Protein AF-A0A0P6YS68-F1 (afdb_monomer_lite)

pLDDT: mean 84.7, std 11.21, range [49.22, 94.69]

Secondary structure (DSSP, 8-state):
-PPPEEETTEEESSHHHHHHHHHHHHHHHHHHHHHHHHHHHHHSHHHHHHHHHHHHHHHHHHHHHHHS-------

Structure (mmCIF, N/CA/C/O backbone):
data_AF-A0A0P6YS68-F1
#
_entry.id   AF-A0A0P6YS68-F1
#
loop_
_atom_site.group_PDB
_atom_site.id
_atom_site.type_symbol
_atom_site.label_atom_id
_atom_site.label_alt_id
_atom_site.label_comp_id
_atom_site.label_asym_id
_atom_site.label_entity_id
_atom_site.label_seq_id
_atom_site.pdbx_PDB_ins_code
_atom_site.Cartn_x
_atom_site.Cartn_y
_atom_site.Cartn_z
_atom_site.occupancy
_atom_site.B_iso_or_equiv
_atom_site.auth_seq_id
_atom_site.auth_comp_id
_atom_site.auth_asym_id
_atom_site.auth_atom_id
_atom_site.pdbx_PDB_model_num
ATOM 1 N N . MET A 1 1 ? 20.527 4.850 -38.477 1.00 54.19 1 MET A N 1
ATOM 2 C CA . MET A 1 1 ? 19.681 3.762 -37.946 1.00 54.19 1 MET A CA 1
ATOM 3 C C . MET A 1 1 ? 19.626 3.938 -36.445 1.00 54.19 1 MET A C 1
ATOM 5 O O . MET A 1 1 ? 20.682 3.925 -35.826 1.00 54.19 1 MET A O 1
ATOM 9 N N . THR A 1 2 ? 18.446 4.189 -35.889 1.00 73.81 2 THR A N 1
ATOM 10 C CA . THR A 1 2 ? 18.225 4.232 -34.437 1.00 73.81 2 THR A CA 1
ATOM 11 C C . THR A 1 2 ? 18.112 2.793 -33.940 1.00 73.81 2 THR A C 1
ATOM 13 O O . THR A 1 2 ? 17.385 2.001 -34.539 1.00 73.81 2 THR A O 1
ATOM 16 N N . ALA A 1 3 ? 18.880 2.425 -32.915 1.00 83.19 3 ALA A N 1
ATOM 17 C CA . ALA A 1 3 ? 18.787 1.105 -32.303 1.00 83.19 3 ALA A CA 1
ATOM 18 C C . ALA A 1 3 ? 17.654 1.126 -31.273 1.00 83.19 3 ALA A C 1
ATOM 20 O O . ALA A 1 3 ? 17.719 1.889 -30.313 1.00 83.19 3 ALA A O 1
ATOM 21 N N . TRP A 1 4 ? 16.625 0.314 -31.496 1.00 90.44 4 TRP A N 1
ATOM 22 C CA . TRP A 1 4 ? 15.494 0.176 -30.585 1.00 90.44 4 TRP A CA 1
ATOM 23 C C . TRP A 1 4 ? 15.817 -0.832 -29.481 1.00 90.44 4 TRP A C 1
ATOM 25 O O . TRP A 1 4 ? 16.450 -1.863 -29.719 1.00 90.44 4 TRP A O 1
ATOM 35 N N . ILE A 1 5 ? 15.388 -0.525 -28.262 1.00 90.94 5 ILE A N 1
ATOM 36 C CA . ILE A 1 5 ? 15.522 -1.377 -27.084 1.00 90.94 5 ILE A CA 1
ATOM 37 C C . ILE A 1 5 ? 14.172 -2.048 -26.850 1.00 90.94 5 ILE A C 1
ATOM 39 O O . ILE A 1 5 ?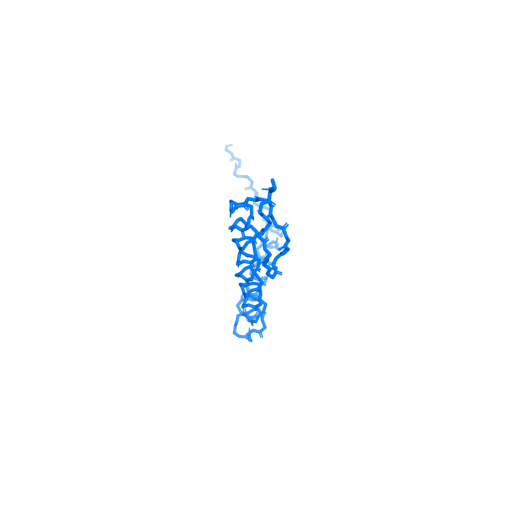 13.196 -1.377 -26.528 1.00 90.94 5 ILE A O 1
ATOM 43 N N . HIS A 1 6 ? 14.126 -3.371 -26.983 1.00 92.94 6 HIS A N 1
ATOM 44 C CA . HIS A 1 6 ? 12.912 -4.159 -26.778 1.00 92.94 6 HIS A CA 1
ATOM 45 C C . HIS A 1 6 ? 12.938 -4.797 -25.386 1.00 92.94 6 HIS A C 1
ATOM 47 O O . HIS A 1 6 ? 13.851 -5.562 -25.062 1.00 92.94 6 HIS A O 1
ATOM 53 N N . THR A 1 7 ? 11.943 -4.493 -24.555 1.00 90.19 7 THR A N 1
ATOM 54 C CA . THR A 1 7 ? 11.783 -5.061 -23.209 1.00 90.19 7 THR A CA 1
ATOM 55 C C . THR A 1 7 ? 10.355 -5.574 -23.008 1.00 90.19 7 THR A C 1
ATOM 57 O O . THR A 1 7 ? 9.481 -5.388 -23.852 1.00 90.19 7 THR A O 1
ATOM 60 N N . SER A 1 8 ? 10.083 -6.211 -21.866 1.00 89.44 8 SER A N 1
ATOM 61 C CA . SER A 1 8 ? 8.716 -6.589 -21.481 1.00 89.44 8 SER A CA 1
ATOM 62 C C . SER A 1 8 ? 7.803 -5.386 -21.205 1.00 89.44 8 SER A C 1
ATOM 64 O O . SER A 1 8 ? 6.595 -5.568 -21.082 1.00 89.44 8 SER A O 1
ATOM 66 N N . ASP A 1 9 ? 8.369 -4.180 -21.080 1.00 88.25 9 ASP A N 1
ATOM 67 C CA . ASP A 1 9 ? 7.634 -2.928 -20.872 1.00 88.25 9 ASP A CA 1
ATOM 68 C C . ASP A 1 9 ? 7.298 -2.198 -22.180 1.00 88.25 9 ASP A C 1
ATOM 70 O O . ASP A 1 9 ? 6.512 -1.254 -22.155 1.00 88.25 9 ASP A O 1
ATOM 74 N N . GLY A 1 10 ? 7.870 -2.626 -23.312 1.00 90.25 10 GLY A N 1
ATOM 75 C CA . GLY A 1 10 ? 7.658 -2.013 -24.621 1.00 90.25 10 GLY A CA 1
ATOM 76 C C . GLY A 1 10 ? 8.945 -1.848 -25.426 1.00 90.25 10 GLY A C 1
ATOM 77 O O . GLY A 1 10 ? 9.966 -2.485 -25.155 1.00 90.25 10 GLY A O 1
ATOM 78 N N . GLU A 1 11 ? 8.876 -0.983 -26.434 1.00 93.56 11 GLU A N 1
ATOM 79 C CA . GLU A 1 11 ? 9.995 -0.638 -27.309 1.00 93.56 11 GLU A CA 1
ATOM 80 C C . GLU A 1 11 ? 10.402 0.813 -27.061 1.00 93.56 11 GLU A C 1
ATOM 82 O O . GLU A 1 11 ? 9.550 1.701 -27.029 1.00 93.56 11 GLU A O 1
ATOM 87 N N . PHE A 1 12 ? 11.699 1.052 -26.883 1.00 92.88 12 PHE A N 1
ATOM 88 C CA . PHE A 1 12 ? 12.231 2.356 -26.495 1.00 92.88 12 PHE A CA 1
ATOM 89 C C . PHE A 1 12 ? 13.364 2.781 -27.423 1.00 92.88 12 PHE A C 1
ATOM 91 O O . PHE A 1 12 ? 14.220 1.974 -27.786 1.00 92.88 12 PHE A O 1
ATOM 98 N N . GLU A 1 13 ? 13.407 4.064 -27.774 1.00 92.56 13 GLU A N 1
ATOM 99 C CA . GLU A 1 13 ? 14.493 4.635 -28.582 1.00 92.56 13 GLU A CA 1
ATOM 100 C C . GLU A 1 13 ? 15.747 4.932 -27.749 1.00 92.56 13 GLU A C 1
ATOM 102 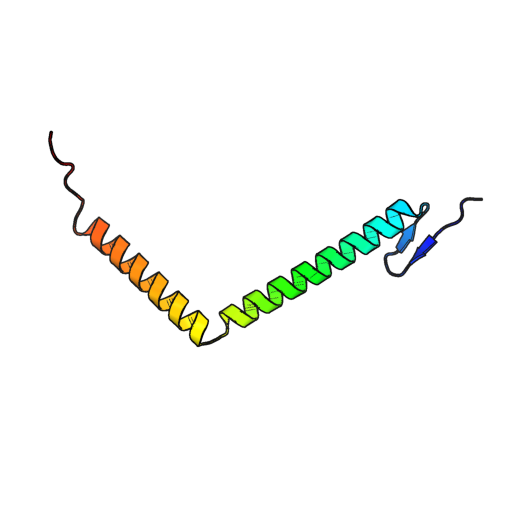O O . GLU A 1 13 ? 16.848 5.045 -28.290 1.00 92.56 13 GLU A O 1
ATOM 107 N N . ASN A 1 14 ? 15.593 5.068 -26.428 1.00 91.56 14 ASN A N 1
ATOM 108 C CA . ASN A 1 14 ? 16.684 5.370 -25.514 1.00 91.56 14 ASN A CA 1
ATOM 109 C C . ASN A 1 14 ? 16.625 4.504 -24.241 1.00 91.56 14 ASN A C 1
ATOM 111 O O . ASN A 1 14 ? 15.577 4.007 -23.828 1.00 91.56 14 ASN A O 1
ATOM 115 N N . LEU A 1 15 ? 17.791 4.316 -23.617 1.00 89.75 15 LEU A N 1
ATOM 116 C CA . LEU A 1 15 ? 17.932 3.486 -22.420 1.00 89.75 15 LEU A CA 1
ATOM 117 C C . LEU A 1 15 ? 17.292 4.122 -21.174 1.00 89.75 15 LEU A C 1
ATOM 119 O O . LEU A 1 15 ? 16.875 3.396 -20.277 1.00 89.75 15 LEU A O 1
ATOM 123 N N . GLY A 1 16 ? 17.212 5.454 -21.115 1.00 92.12 16 GLY A N 1
ATOM 124 C CA . GLY A 1 16 ? 16.605 6.180 -19.998 1.00 92.12 16 GLY A CA 1
ATOM 125 C C . GLY A 1 16 ? 15.123 5.848 -19.844 1.00 92.12 16 GLY A C 1
ATOM 126 O O . GLY A 1 16 ? 14.706 5.446 -18.762 1.00 92.12 16 GLY A O 1
ATOM 127 N N . ASP A 1 17 ? 14.370 5.902 -20.940 1.00 91.81 17 ASP A N 1
ATOM 128 C CA . ASP A 1 17 ? 12.939 5.599 -20.981 1.00 91.81 17 ASP A CA 1
ATOM 129 C C . ASP A 1 17 ? 12.677 4.133 -20.615 1.00 91.81 17 ASP A C 1
ATOM 131 O O . ASP A 1 17 ? 11.765 3.826 -19.849 1.00 91.81 17 ASP A O 1
ATOM 135 N N . ALA A 1 18 ? 13.525 3.215 -21.094 1.00 91.19 18 ALA A N 1
ATOM 136 C CA . ALA A 1 18 ? 13.433 1.801 -20.736 1.00 91.19 18 ALA A CA 1
ATOM 137 C C . ALA A 1 18 ? 13.668 1.569 -19.228 1.00 91.19 18 ALA A C 1
ATOM 139 O O . ALA A 1 18 ? 12.977 0.760 -18.602 1.00 91.19 18 ALA A O 1
ATOM 140 N N . ILE A 1 19 ? 14.624 2.288 -18.623 1.00 93.69 19 ILE A N 1
ATOM 141 C CA . ILE A 1 19 ? 14.891 2.239 -17.175 1.00 93.69 19 ILE A CA 1
ATOM 142 C C . ILE A 1 19 ? 13.732 2.860 -16.386 1.00 93.69 19 ILE A C 1
ATOM 144 O O . ILE A 1 19 ? 13.337 2.324 -15.347 1.00 93.69 19 ILE A O 1
ATOM 148 N N . GLU A 1 20 ? 13.171 3.971 -16.860 1.00 94.50 20 GLU A N 1
ATOM 149 C CA . GLU A 1 20 ? 12.041 4.628 -16.210 1.00 94.50 20 GLU A CA 1
ATOM 150 C C . GLU A 1 20 ? 10.799 3.731 -16.216 1.00 94.50 20 GLU A C 1
ATOM 152 O O . GLU A 1 20 ? 10.208 3.510 -15.154 1.00 94.50 20 GLU A O 1
ATOM 157 N N . ALA A 1 21 ? 10.473 3.124 -17.361 1.00 92.75 21 ALA A N 1
ATOM 158 C CA . ALA A 1 21 ? 9.368 2.179 -17.500 1.00 92.75 21 ALA A CA 1
ATOM 159 C C . ALA A 1 21 ? 9.519 0.972 -16.556 1.00 92.75 21 ALA A C 1
ATOM 161 O O . ALA A 1 21 ? 8.577 0.602 -15.846 1.00 92.75 21 ALA A O 1
ATOM 162 N N . TYR A 1 22 ? 10.732 0.419 -16.454 1.00 92.69 22 TYR A N 1
ATOM 163 C CA . TYR A 1 22 ? 11.049 -0.622 -15.478 1.00 92.69 22 TYR A CA 1
ATOM 164 C C . TYR A 1 22 ? 10.796 -0.150 -14.036 1.00 92.69 22 TYR A C 1
ATOM 166 O O . TYR A 1 22 ? 10.159 -0.847 -13.237 1.00 92.69 22 TYR A O 1
ATOM 174 N N . GLY A 1 23 ? 11.274 1.049 -13.692 1.00 93.69 23 GLY A N 1
ATOM 175 C CA . GLY A 1 23 ? 11.109 1.639 -12.366 1.00 93.69 23 GLY A CA 1
ATOM 176 C C . GLY A 1 23 ? 9.648 1.926 -12.015 1.00 93.69 23 GLY A C 1
ATOM 177 O O . GLY A 1 23 ? 9.250 1.788 -10.856 1.00 93.69 23 GLY A O 1
ATOM 178 N N . GLU A 1 24 ? 8.821 2.309 -12.985 1.00 93.69 24 GLU A N 1
ATOM 179 C CA . GLU A 1 24 ? 7.377 2.451 -12.790 1.00 93.69 24 GLU A CA 1
ATOM 180 C C . GLU A 1 24 ? 6.691 1.118 -12.522 1.00 93.69 24 GLU A C 1
ATOM 182 O O . GLU A 1 24 ? 5.851 1.031 -11.621 1.00 93.69 24 GLU A O 1
ATOM 187 N N . ARG A 1 25 ? 7.051 0.069 -13.269 1.00 92.94 25 ARG A N 1
ATOM 188 C CA . ARG A 1 25 ? 6.504 -1.271 -13.047 1.00 92.94 25 ARG A CA 1
ATOM 189 C C . ARG A 1 25 ? 6.816 -1.766 -11.638 1.00 92.94 25 ARG A C 1
ATOM 191 O O . ARG A 1 25 ? 5.910 -2.249 -10.962 1.00 92.94 25 ARG A O 1
ATOM 198 N N . GLN A 1 26 ? 8.054 -1.590 -11.174 1.00 94.69 26 GLN A N 1
ATOM 199 C CA . GLN A 1 26 ? 8.446 -1.944 -9.805 1.00 94.69 26 GLN A CA 1
ATOM 200 C C . GLN A 1 26 ? 7.644 -1.153 -8.765 1.00 94.69 26 GLN A C 1
ATOM 202 O O . GLN A 1 26 ? 7.022 -1.737 -7.883 1.00 94.69 26 GLN A O 1
ATOM 207 N N . ARG A 1 27 ? 7.530 0.172 -8.929 1.00 93.94 27 ARG A N 1
ATOM 208 C CA . ARG A 1 27 ? 6.715 1.013 -8.034 1.00 93.94 27 ARG A CA 1
ATOM 209 C C . ARG A 1 27 ? 5.249 0.572 -7.982 1.00 93.94 27 ARG A C 1
ATOM 211 O O . ARG A 1 27 ? 4.638 0.618 -6.915 1.00 93.94 27 ARG A O 1
ATOM 218 N N . LYS A 1 28 ? 4.664 0.167 -9.114 1.00 93.12 28 LYS A N 1
ATOM 219 C CA . LYS A 1 28 ? 3.287 -0.351 -9.176 1.00 93.12 28 LYS A CA 1
ATOM 220 C C . LYS A 1 28 ? 3.160 -1.703 -8.472 1.00 93.12 28 LYS A C 1
ATOM 222 O O . LYS A 1 28 ? 2.185 -1.892 -7.747 1.00 93.12 28 LYS A O 1
ATOM 227 N N . ALA A 1 29 ? 4.130 -2.602 -8.646 1.00 92.62 29 ALA A N 1
ATOM 228 C CA . ALA A 1 29 ? 4.164 -3.894 -7.963 1.00 92.62 29 ALA A CA 1
ATOM 229 C C . ALA A 1 29 ? 4.238 -3.719 -6.437 1.00 92.62 29 ALA A C 1
ATOM 231 O O . ALA A 1 29 ? 3.372 -4.229 -5.728 1.00 92.62 29 ALA A O 1
ATOM 232 N N . ASP A 1 30 ? 5.159 -2.887 -5.948 1.00 92.25 30 ASP A N 1
ATOM 233 C CA . ASP A 1 30 ? 5.297 -2.579 -4.519 1.00 92.25 30 ASP A CA 1
ATOM 234 C C . ASP A 1 30 ? 4.014 -1.968 -3.936 1.00 92.25 30 ASP A C 1
ATOM 236 O O . ASP A 1 30 ? 3.580 -2.298 -2.830 1.00 92.25 30 ASP A O 1
ATOM 240 N N . GLN A 1 31 ? 3.372 -1.052 -4.671 1.00 93.06 31 GLN A N 1
ATOM 241 C CA . GLN A 1 31 ? 2.102 -0.464 -4.241 1.00 93.06 31 GLN A CA 1
ATOM 242 C C . GLN A 1 31 ? 0.977 -1.498 -4.191 1.00 93.06 31 GLN A C 1
ATOM 244 O O . GLN A 1 31 ? 0.155 -1.450 -3.274 1.00 93.06 31 GLN A O 1
ATOM 249 N N . ALA A 1 32 ? 0.920 -2.413 -5.158 1.00 91.62 32 ALA A N 1
ATOM 250 C CA . ALA A 1 32 ? -0.068 -3.482 -5.178 1.00 91.62 32 ALA A CA 1
ATOM 251 C C . ALA A 1 32 ? 0.128 -4.437 -3.993 1.00 91.62 32 ALA A C 1
ATOM 253 O O . ALA A 1 32 ? -0.842 -4.745 -3.300 1.00 91.62 32 ALA A O 1
ATOM 254 N N . GLU A 1 33 ? 1.371 -4.821 -3.697 1.00 90.00 33 GLU A N 1
ATOM 255 C CA . GLU A 1 33 ? 1.705 -5.664 -2.548 1.00 90.00 33 GLU A CA 1
ATOM 256 C C . GLU A 1 33 ? 1.333 -4.986 -1.225 1.00 90.00 33 GLU A C 1
ATOM 258 O O . GLU A 1 33 ? 0.631 -5.570 -0.399 1.00 90.00 33 GLU A O 1
ATOM 263 N N . ARG A 1 34 ? 1.698 -3.711 -1.045 1.00 90.38 34 ARG A N 1
ATOM 264 C CA . ARG A 1 34 ? 1.326 -2.943 0.155 1.00 90.38 34 ARG A CA 1
ATOM 265 C C . ARG A 1 34 ? -0.185 -2.831 0.326 1.00 90.38 34 ARG A C 1
ATOM 267 O O . ARG A 1 34 ? -0.683 -2.951 1.444 1.00 90.38 34 ARG A O 1
ATOM 274 N N . ARG A 1 35 ? -0.931 -2.613 -0.764 1.00 89.50 35 ARG A N 1
ATOM 275 C CA . ARG A 1 35 ? -2.403 -2.599 -0.725 1.00 89.50 35 ARG A CA 1
ATOM 276 C C . ARG A 1 35 ? -2.951 -3.967 -0.332 1.00 89.50 35 ARG A C 1
ATOM 278 O O . ARG A 1 35 ? -3.819 -4.028 0.534 1.00 89.50 35 ARG A O 1
ATOM 285 N N . ALA A 1 36 ? -2.435 -5.050 -0.910 1.00 88.88 36 ALA A N 1
ATOM 286 C CA . ALA A 1 36 ? -2.851 -6.407 -0.570 1.00 88.88 36 ALA A CA 1
ATOM 287 C C . ALA A 1 36 ? -2.583 -6.724 0.910 1.00 88.88 36 ALA A C 1
ATOM 289 O O . ALA A 1 36 ? -3.485 -7.184 1.608 1.00 88.88 36 ALA A O 1
ATOM 290 N N . ALA A 1 37 ? -1.395 -6.381 1.416 1.00 85.75 37 ALA A N 1
ATOM 291 C CA . ALA A 1 37 ? -1.033 -6.533 2.823 1.00 85.75 37 ALA A CA 1
ATOM 292 C C . ALA A 1 37 ? -1.942 -5.707 3.747 1.00 85.75 37 ALA A C 1
ATOM 294 O O . ALA A 1 37 ? -2.389 -6.201 4.780 1.00 85.75 37 ALA A O 1
ATOM 295 N N . PHE A 1 38 ? -2.281 -4.473 3.365 1.00 84.94 38 PHE A N 1
ATOM 296 C CA . PHE A 1 38 ? -3.208 -3.634 4.124 1.00 84.94 38 PHE A CA 1
ATOM 297 C C . PHE A 1 38 ? -4.627 -4.217 4.169 1.00 84.94 38 PHE A C 1
ATOM 299 O O . PHE A 1 38 ? -5.259 -4.239 5.226 1.00 84.94 38 PHE A O 1
ATOM 306 N N . HIS A 1 39 ? -5.135 -4.720 3.041 1.00 83.94 39 HIS A N 1
ATOM 307 C CA . HIS A 1 39 ? -6.437 -5.384 2.997 1.00 83.94 39 HIS A CA 1
ATOM 308 C C . HIS A 1 39 ? -6.444 -6.684 3.809 1.00 83.94 39 HIS A C 1
ATOM 310 O O . HIS A 1 39 ? -7.390 -6.921 4.560 1.00 83.94 39 HIS A O 1
ATOM 316 N N . ALA A 1 40 ? -5.373 -7.476 3.730 1.00 83.62 40 ALA A N 1
ATOM 317 C CA . ALA A 1 40 ? -5.200 -8.672 4.545 1.00 83.62 40 ALA A CA 1
ATOM 318 C C . ALA A 1 40 ? -5.173 -8.326 6.044 1.00 83.62 40 ALA A C 1
ATOM 320 O O . ALA A 1 40 ? -5.909 -8.925 6.825 1.00 83.62 40 ALA A O 1
ATOM 321 N N . ALA A 1 41 ? -4.427 -7.292 6.439 1.00 82.06 41 ALA A N 1
ATOM 322 C CA . ALA A 1 41 ? -4.391 -6.816 7.819 1.00 82.06 41 ALA A CA 1
ATOM 323 C C . ALA A 1 41 ? -5.771 -6.347 8.306 1.00 82.06 41 ALA A C 1
ATOM 325 O O . ALA A 1 41 ? -6.155 -6.654 9.426 1.00 82.06 41 ALA A O 1
ATOM 326 N N . LYS A 1 42 ? -6.567 -5.673 7.467 1.00 78.06 42 LYS A N 1
ATOM 327 C CA . LYS A 1 42 ? -7.955 -5.307 7.807 1.00 78.06 42 LYS A CA 1
ATOM 328 C C . LYS A 1 42 ? -8.884 -6.508 7.990 1.00 78.06 42 LYS A C 1
ATOM 330 O O . LYS A 1 42 ? -9.873 -6.402 8.712 1.00 78.06 42 LYS A O 1
ATOM 335 N N . SER A 1 43 ? -8.599 -7.621 7.318 1.00 82.12 43 SER A N 1
ATOM 336 C CA . SER A 1 43 ? -9.358 -8.864 7.474 1.00 82.12 43 SER A CA 1
ATOM 337 C C . SER A 1 43 ? -8.942 -9.683 8.700 1.00 82.12 43 SER A C 1
ATOM 339 O O . SER A 1 43 ? -9.681 -10.587 9.088 1.00 82.12 43 SER A O 1
ATOM 341 N N . ASP A 1 44 ? -7.811 -9.354 9.339 1.00 87.25 44 ASP A N 1
ATOM 342 C CA . ASP A 1 44 ? -7.388 -9.992 10.585 1.00 87.25 44 ASP A CA 1
ATOM 343 C C . ASP A 1 44 ? -8.422 -9.702 11.696 1.00 87.25 44 ASP A C 1
ATOM 345 O O . ASP A 1 44 ? -8.693 -8.532 11.999 1.00 87.25 44 ASP A O 1
ATOM 349 N N . PRO A 1 45 ? -9.001 -10.739 12.335 1.00 84.69 45 PRO A N 1
ATOM 350 C CA . PRO A 1 45 ? -9.995 -10.569 13.391 1.00 84.69 45 PRO A CA 1
ATOM 351 C C . PRO A 1 45 ? -9.528 -9.687 14.553 1.00 84.69 45 PRO A C 1
ATOM 353 O O . PRO A 1 45 ? -10.335 -8.954 15.123 1.00 84.69 45 PRO A O 1
ATOM 356 N N . LYS A 1 46 ? -8.234 -9.721 14.902 1.00 84.56 46 LYS A N 1
ATOM 357 C CA . LYS A 1 46 ? -7.671 -8.884 15.966 1.00 84.56 46 LYS A CA 1
ATOM 358 C C . LYS A 1 46 ? -7.653 -7.424 15.544 1.00 84.56 46 LYS A C 1
ATOM 360 O O . LYS A 1 46 ? -8.113 -6.574 16.298 1.00 84.56 46 LYS A O 1
ATOM 365 N N . VAL A 1 47 ? -7.159 -7.127 14.343 1.00 82.62 47 VAL A N 1
ATOM 366 C CA . VAL A 1 47 ? -7.121 -5.753 13.814 1.00 82.62 47 VAL A CA 1
ATOM 367 C C . VAL A 1 47 ? -8.536 -5.197 13.686 1.00 82.62 47 VAL A C 1
ATOM 369 O O . VAL A 1 47 ? -8.792 -4.066 14.091 1.00 82.62 47 VAL A O 1
ATOM 372 N N . ARG A 1 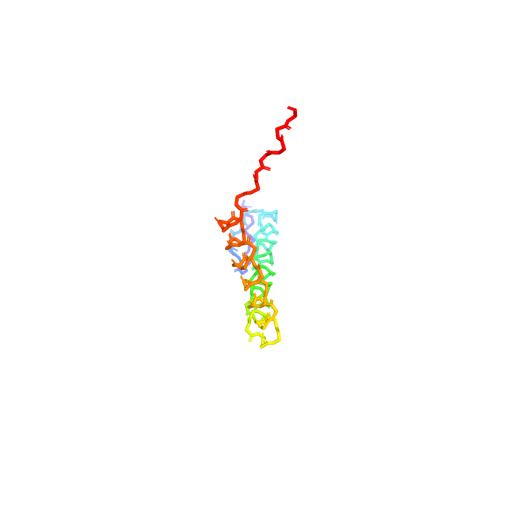48 ? -9.480 -6.008 13.202 1.00 83.06 48 ARG A N 1
ATOM 373 C CA . ARG A 1 48 ? -10.887 -5.621 13.090 1.00 83.06 48 ARG A CA 1
ATOM 374 C C . ARG A 1 48 ? -11.521 -5.306 14.447 1.00 83.06 48 ARG A C 1
ATOM 376 O O . ARG A 1 48 ? -12.238 -4.316 14.546 1.00 83.06 48 ARG A O 1
ATOM 383 N N . ALA A 1 49 ? -11.224 -6.090 15.483 1.00 86.56 49 ALA A N 1
ATOM 384 C CA . ALA A 1 49 ? -11.705 -5.818 16.837 1.00 86.56 49 ALA A CA 1
ATOM 385 C C . ALA A 1 49 ? -11.183 -4.473 17.378 1.00 86.56 49 ALA A C 1
ATOM 387 O O . ALA A 1 49 ? -11.944 -3.713 17.970 1.00 86.56 49 ALA A O 1
ATOM 388 N N . TRP A 1 50 ? -9.912 -4.140 17.131 1.00 85.75 50 TRP A N 1
ATOM 389 C CA . TRP A 1 50 ? -9.352 -2.837 17.514 1.00 85.75 50 TRP A CA 1
ATOM 390 C C . TRP A 1 50 ? -9.984 -1.670 16.748 1.00 85.75 50 TRP A C 1
ATOM 392 O O . TRP A 1 50 ? -10.255 -0.632 17.350 1.00 85.75 50 TRP A O 1
ATOM 402 N N . ILE A 1 51 ? -10.252 -1.841 15.447 1.00 85.19 51 ILE A N 1
ATOM 403 C CA . ILE A 1 51 ? -10.969 -0.840 14.640 1.00 85.19 51 ILE A CA 1
ATOM 404 C C . ILE A 1 51 ? -12.364 -0.592 15.227 1.00 85.19 51 ILE A C 1
ATOM 406 O O . ILE A 1 51 ? -12.738 0.555 15.445 1.00 85.19 51 ILE A O 1
ATOM 410 N N . GLU A 1 52 ? -13.100 -1.653 15.557 1.00 88.38 52 GLU A N 1
ATOM 411 C CA . GLU A 1 52 ? -14.445 -1.540 16.124 1.00 88.38 52 GLU A CA 1
ATOM 412 C C . GLU A 1 52 ? -14.450 -0.847 17.498 1.00 88.38 52 GLU A C 1
ATOM 414 O O . GLU A 1 52 ? -15.335 -0.040 17.784 1.00 88.38 52 GLU A O 1
ATOM 419 N N . VAL A 1 53 ? -13.456 -1.117 18.352 1.00 91.25 53 VAL A N 1
ATOM 420 C CA . VAL A 1 53 ? -13.300 -0.401 19.629 1.00 91.25 53 VAL A CA 1
ATOM 421 C C . VAL A 1 53 ? -13.071 1.092 19.389 1.00 91.25 53 VAL A C 1
ATOM 423 O O . VAL A 1 53 ? -13.754 1.908 20.005 1.00 91.25 53 VAL A O 1
ATOM 426 N N . ALA A 1 54 ? -12.174 1.454 18.469 1.00 88.88 54 ALA A N 1
ATOM 427 C CA . ALA A 1 54 ? -11.889 2.852 18.153 1.00 88.88 54 ALA A CA 1
ATOM 428 C C . ALA A 1 54 ? -13.127 3.590 17.605 1.00 88.88 54 ALA A C 1
ATOM 430 O O . ALA A 1 54 ? -13.427 4.702 18.039 1.00 88.88 54 ALA A O 1
ATOM 431 N N . GLU A 1 55 ? -13.890 2.953 16.711 1.00 90.88 55 GLU A N 1
ATOM 432 C CA . GLU A 1 55 ? -15.143 3.501 16.172 1.00 90.88 55 GLU A CA 1
ATOM 433 C C . GLU A 1 55 ? -16.193 3.711 17.273 1.00 90.88 55 GLU A C 1
ATOM 435 O O . GLU A 1 55 ? -16.855 4.752 17.328 1.00 90.88 55 GLU A O 1
ATOM 440 N N . ARG A 1 56 ? -16.327 2.751 18.198 1.00 91.75 56 ARG A N 1
ATOM 441 C CA . ARG A 1 56 ? -17.238 2.867 19.347 1.00 91.75 56 ARG A CA 1
ATOM 442 C C . ARG A 1 56 ? -16.820 3.997 20.289 1.00 91.75 56 ARG A C 1
ATOM 444 O O . ARG A 1 56 ? -17.681 4.747 20.747 1.00 91.75 56 ARG A O 1
ATOM 451 N N . GLU A 1 57 ? -15.528 4.157 20.565 1.00 91.12 57 GLU A N 1
ATOM 452 C CA . GLU A 1 57 ? -15.018 5.265 21.381 1.00 91.12 57 GLU A CA 1
ATOM 453 C C . GLU A 1 57 ? -15.283 6.632 20.736 1.00 91.12 57 GLU A C 1
ATOM 455 O O . GLU A 1 57 ? -15.680 7.579 21.423 1.00 91.12 57 GLU A O 1
ATOM 460 N N . GLU A 1 58 ? -15.118 6.752 19.418 1.00 88.69 58 GLU A N 1
ATOM 461 C CA . GLU A 1 58 ? -15.409 7.987 18.690 1.00 88.69 58 GLU A CA 1
ATOM 462 C C . GLU A 1 58 ? -16.909 8.311 18.676 1.00 88.69 58 GLU A C 1
ATOM 464 O O . GLU A 1 58 ? -17.299 9.463 18.909 1.00 88.69 58 GLU A O 1
ATOM 469 N N . ALA A 1 59 ? -17.762 7.300 18.491 1.00 87.38 59 ALA A N 1
ATOM 470 C CA . ALA A 1 59 ? -19.210 7.448 18.584 1.00 87.38 59 ALA A CA 1
ATOM 471 C C . ALA A 1 59 ? -19.637 7.924 19.982 1.00 87.38 59 ALA A C 1
ATOM 473 O O . ALA A 1 59 ? -20.413 8.875 20.105 1.00 87.38 59 ALA A O 1
ATOM 474 N N . LEU A 1 60 ? -19.070 7.334 21.040 1.00 87.81 60 LEU A N 1
ATOM 475 C CA . LEU A 1 60 ? -19.310 7.755 22.423 1.00 87.81 60 LEU A CA 1
ATOM 476 C C . LEU A 1 60 ? -18.832 9.188 22.676 1.00 87.81 60 LEU A C 1
ATOM 478 O O . LEU A 1 60 ? -19.555 9.984 23.277 1.00 87.81 60 LEU A O 1
ATOM 482 N N . ARG A 1 61 ? -17.644 9.559 22.185 1.00 88.06 61 ARG A N 1
ATOM 483 C CA . ARG A 1 61 ? -17.112 10.925 22.312 1.00 88.06 61 ARG A CA 1
ATOM 484 C C . ARG A 1 61 ? -17.992 11.942 21.579 1.00 88.06 61 ARG A C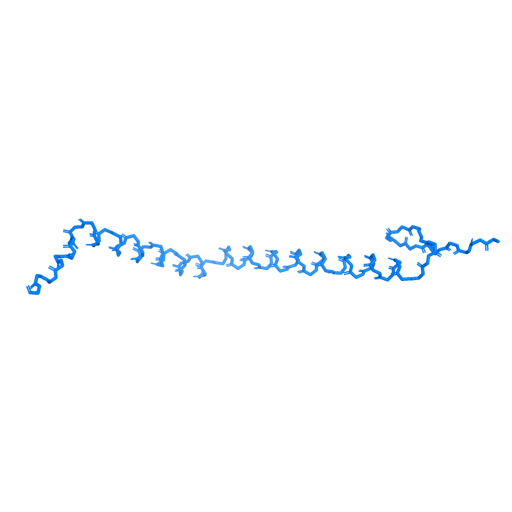 1
ATOM 486 O O . ARG A 1 61 ? -18.198 13.049 22.077 1.00 88.06 61 ARG A O 1
ATOM 493 N N . THR A 1 62 ? -18.525 11.573 20.420 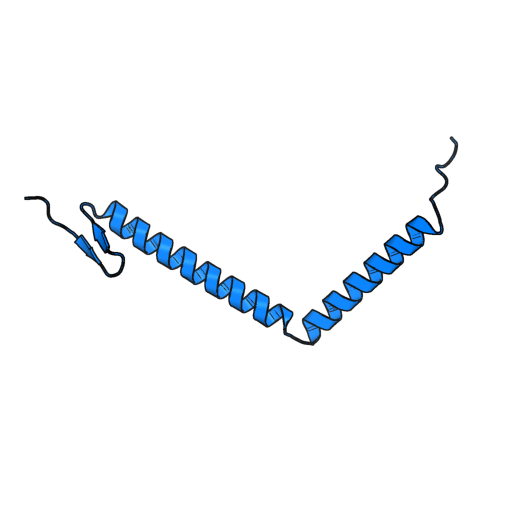1.00 87.69 62 THR A N 1
ATOM 494 C CA . THR A 1 62 ? -19.440 12.410 19.635 1.00 87.69 62 THR A CA 1
ATOM 495 C C . THR A 1 62 ? -20.771 12.590 20.359 1.00 87.69 62 THR A C 1
ATOM 497 O O . THR A 1 62 ? -21.208 13.725 20.552 1.00 87.69 62 THR A O 1
ATOM 500 N N . ALA A 1 63 ? -21.355 11.499 20.861 1.00 83.94 63 ALA A N 1
ATOM 501 C CA . ALA A 1 63 ? -22.569 11.538 21.671 1.00 83.94 63 ALA A CA 1
ATOM 502 C C . ALA A 1 63 ? -22.389 12.407 22.930 1.00 83.94 63 ALA A C 1
ATOM 504 O O . ALA A 1 63 ? -23.237 13.246 23.243 1.00 83.94 63 ALA A O 1
ATOM 505 N N . ALA A 1 64 ? -21.246 12.289 23.612 1.00 83.50 64 ALA A N 1
ATOM 506 C CA . ALA A 1 64 ? -20.923 13.107 24.778 1.00 83.50 64 ALA A CA 1
ATOM 507 C C . ALA A 1 64 ? -20.864 14.609 24.448 1.00 83.50 64 ALA A C 1
ATOM 509 O O . ALA A 1 64 ? -21.391 15.419 25.207 1.00 83.50 64 ALA A O 1
ATOM 510 N N . ARG A 1 65 ? -20.289 14.993 23.298 1.00 83.38 65 ARG A N 1
ATOM 511 C CA . ARG A 1 65 ? -20.270 16.395 22.833 1.00 83.38 65 ARG A CA 1
ATOM 512 C C . ARG A 1 65 ? -21.668 16.939 22.543 1.00 83.38 65 ARG A C 1
ATOM 514 O O . ARG A 1 65 ? -21.914 18.116 22.784 1.00 83.38 65 ARG A O 1
ATOM 521 N N . THR A 1 66 ? -22.568 16.103 22.025 1.00 79.88 66 THR A N 1
ATOM 522 C CA . THR A 1 66 ? -23.952 16.509 21.739 1.00 79.88 66 THR A CA 1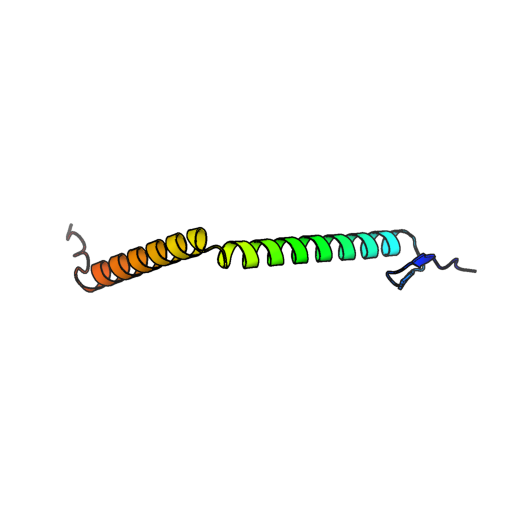
ATOM 523 C C . THR A 1 66 ? -24.818 16.614 22.993 1.00 79.88 66 THR A C 1
ATOM 525 O O . THR A 1 66 ? -25.652 17.509 23.077 1.00 79.88 66 THR A O 1
ATOM 528 N N . LEU A 1 67 ? -24.612 15.729 23.975 1.00 76.25 67 LEU A N 1
ATOM 529 C CA . LEU A 1 67 ? -25.404 15.677 25.210 1.00 76.25 67 LEU A CA 1
ATOM 530 C C . LEU A 1 67 ? -24.918 16.679 26.265 1.00 76.25 67 LEU A C 1
ATOM 532 O O . LEU A 1 67 ? -25.723 17.249 26.997 1.00 76.25 67 LEU A O 1
ATOM 536 N N . CYS A 1 68 ? -23.612 16.933 26.317 1.00 63.62 68 CYS A N 1
ATOM 537 C CA . CYS A 1 68 ? -23.002 17.976 27.129 1.00 63.62 68 CYS A CA 1
ATOM 538 C C . CYS A 1 68 ? -22.311 18.982 26.203 1.00 63.62 68 CYS A C 1
ATOM 540 O O . CYS A 1 68 ? -21.088 18.911 26.036 1.00 63.62 68 CYS A O 1
ATOM 542 N N . PRO A 1 69 ? -23.048 19.941 25.607 1.00 64.19 69 PRO A N 1
ATOM 543 C CA . PRO A 1 69 ? -22.397 21.084 24.991 1.00 64.19 69 PRO A CA 1
ATOM 544 C C . PRO A 1 69 ? -21.571 21.751 26.089 1.00 64.19 69 PRO A C 1
ATOM 546 O O . PRO A 1 69 ? -22.124 22.204 27.094 1.00 64.19 69 PRO A O 1
ATOM 549 N N . GLN A 1 70 ? -20.241 21.745 25.954 1.00 63.56 70 GLN A N 1
ATOM 550 C CA . GLN A 1 70 ? -19.382 22.448 26.898 1.00 63.56 70 GLN A CA 1
ATOM 551 C C . GLN A 1 70 ? -19.857 23.901 26.938 1.00 63.56 70 GLN A C 1
ATOM 553 O O . GLN A 1 70 ? -19.685 24.642 25.967 1.00 63.56 70 GLN A O 1
ATOM 558 N N . LYS A 1 71 ? -20.498 24.304 28.043 1.00 56.88 71 LYS A N 1
ATOM 559 C CA . LYS A 1 71 ? -20.726 25.717 28.333 1.00 56.88 71 LYS A CA 1
ATOM 560 C C . LYS A 1 71 ? -19.348 26.358 28.263 1.00 56.88 71 LYS A C 1
ATOM 562 O O . LYS A 1 71 ? -18.476 26.003 29.056 1.00 56.88 71 LYS A O 1
ATOM 567 N N . LYS A 1 72 ? -19.145 27.259 27.295 1.00 57.41 72 LYS A N 1
ATOM 568 C CA . LYS A 1 72 ? -17.996 28.165 27.322 1.00 57.41 72 LYS A CA 1
ATOM 569 C C . LYS A 1 72 ? -17.927 28.733 28.742 1.00 57.41 72 LYS A C 1
ATOM 571 O O . LYS A 1 72 ? -18.970 29.185 29.225 1.00 57.41 72 LYS A O 1
ATOM 576 N N . PRO A 1 73 ? -16.767 28.697 29.414 1.00 52.97 73 PRO A N 1
ATOM 577 C CA . PRO A 1 73 ? -16.619 29.457 30.637 1.00 52.97 73 PRO A CA 1
ATOM 578 C C . PRO A 1 73 ? -16.874 30.916 30.255 1.00 52.97 73 PRO A C 1
ATOM 580 O O . PRO A 1 73 ? -16.148 31.479 29.437 1.00 52.97 73 PRO A O 1
ATOM 583 N N . THR A 1 74 ? -17.967 31.492 30.750 1.00 49.22 74 THR A N 1
ATOM 584 C CA . THR A 1 74 ? -18.143 32.944 30.772 1.00 49.22 74 THR A CA 1
ATOM 585 C C . THR A 1 74 ? -17.024 33.487 31.646 1.00 49.22 74 THR A C 1
ATOM 587 O O . THR A 1 74 ? -16.987 33.179 32.838 1.00 49.22 74 THR A O 1
ATOM 590 N N . ALA A 1 75 ? -16.078 34.167 30.996 1.00 52.28 75 ALA A N 1
ATOM 591 C CA . ALA A 1 75 ? -15.043 34.969 31.633 1.00 52.28 75 ALA A CA 1
ATOM 592 C C . ALA A 1 75 ? -15.662 36.133 32.414 1.00 52.28 75 ALA A C 1
ATOM 594 O O . ALA A 1 75 ? -16.761 36.584 32.010 1.00 52.28 75 ALA A O 1
#

Radius of gyration: 26.2 Å; chains: 1; bounding box: 45×46×70 Å

Organism: NCBI:txid70996

Sequence (75 aa):
MTAWIHTSDGEFENLGDAIEAYGERQRKADQAERRAAFHAAKSDPKVRAWIEVAEREEALRTAARTLCPQKKPTA

Foldseek 3Di:
DQDWDQDPQGIDSDPVVVVVSVVVVVVVVVVVVVVVVVVVCCVPPVSVVVVVVVVVVVVVVVVCCVVCVPDDPPD